Protein 6GN9 (pdb70)

Foldseek 3Di:
DAAEDEPVCPQVQQADQKEKEWEAAPVDPLSVVCVVLQVVCCVVCPVRYHHYYYDCVRHVPVCVVVVVPAPGWMWIGDNNHTDDIRHTHDHNVVVVVVSVVD

CATH classification: 3.40.30.10

Structure (mmCIF, N/CA/C/O backbone):
data_6GN9
#
_entry.id   6GN9
#
_cell.length_a   30.031
_cell.length_b   42.388
_cell.length_c   84.522
_cell.angle_alpha   90.00
_cell.angle_beta   90.00
_cell.angle_gam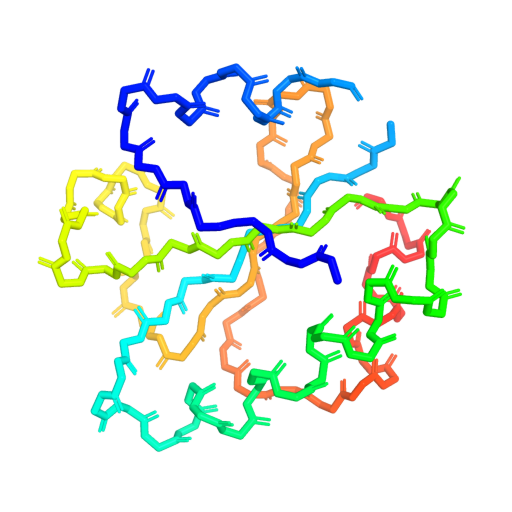ma   90.00
#
_symmetry.space_group_name_H-M   'P 2 21 21'
#
loop_
_entity.id
_entity.type
_entity.pdbx_description
1 polymer Thioredoxin
2 non-polymer 'ACETATE ION'
3 water water
#
loop_
_atom_site.group_PDB
_atom_site.id
_atom_site.type_symbol
_atom_site.label_atom_id
_atom_site.label_alt_id
_atom_site.label_comp_id
_atom_site.label_asym_id
_atom_site.label_entity_id
_atom_site.label_seq_id
_atom_site.pdbx_PDB_ins_code
_atom_site.Cartn_x
_atom_site.Cartn_y
_atom_site.Cartn_z
_atom_site.occupancy
_atom_site.B_iso_or_equiv
_atom_site.auth_seq_id
_atom_site.auth_comp_id
_atom_site.auth_asym_id
_atom_site.auth_atom_id
_atom_site.pdbx_PDB_model_num
ATOM 1 N N . MET A 1 4 ? -13.114 43.052 2.754 1.00 96.33 1 MET A N 1
ATOM 2 C CA . MET A 1 4 ? -13.829 44.136 2.094 1.00 97.53 1 MET A CA 1
ATOM 3 C C . MET A 1 4 ? -14.448 45.088 3.110 1.00 80.86 1 MET A C 1
ATOM 4 O O . MET A 1 4 ? -15.663 45.134 3.272 1.00 77.40 1 MET A O 1
ATOM 18 N N . VAL A 1 5 ? -13.601 45.828 3.812 1.00 67.89 2 VAL A N 1
ATOM 19 C CA . VAL A 1 5 ? -14.079 46.803 4.771 1.00 54.66 2 VAL A CA 1
ATOM 20 C C . VAL A 1 5 ? -13.670 48.154 4.196 1.00 50.80 2 VAL A C 1
ATOM 21 O O . VAL A 1 5 ? -12.484 48.417 4.030 1.00 52.72 2 VAL A O 1
ATOM 34 N N . LYS A 1 6 ? -14.629 49.029 3.926 1.00 46.23 3 LYS A N 1
ATOM 35 C CA . LYS A 1 6 ? -14.314 50.302 3.316 1.00 46.86 3 LYS A CA 1
ATOM 36 C C . LYS A 1 6 ? -14.147 51.439 4.305 1.00 46.20 3 LYS A C 1
ATOM 37 O O . LYS A 1 6 ? -15.000 51.655 5.156 1.00 43.15 3 LYS A O 1
ATOM 44 N N . GLU A 1 7 ? -13.026 52.147 4.201 1.00 48.31 4 GLU A N 1
ATOM 45 C CA . GLU A 1 7 ? -12.805 53.321 5.032 1.00 47.90 4 GLU A CA 1
ATOM 46 C C . GLU A 1 7 ? -13.651 54.473 4.502 1.00 47.37 4 GLU A C 1
ATOM 47 O O . GLU A 1 7 ? -13.581 54.806 3.313 1.00 49.62 4 GLU A O 1
ATOM 54 N N . ILE A 1 8 ? -14.446 55.078 5.377 1.00 45.26 5 ILE A N 1
ATOM 55 C CA . ILE A 1 8 ? -15.377 56.120 4.967 1.00 46.97 5 ILE A CA 1
ATOM 56 C C . ILE A 1 8 ? -15.179 57.356 5.827 1.00 46.69 5 ILE A C 1
ATOM 57 O O . ILE A 1 8 ? -14.695 57.279 6.965 1.00 46.61 5 ILE A O 1
ATOM 73 N N . ASN A 1 9 ? -15.603 58.484 5.280 1.00 46.78 6 ASN A N 1
ATOM 74 C CA . ASN A 1 9 ? -15.494 59.780 5.927 1.00 47.51 6 ASN A CA 1
ATOM 75 C C . ASN A 1 9 ? -16.834 60.495 5.809 1.00 46.75 6 ASN A C 1
ATOM 76 O O . ASN A 1 9 ? -17.748 60.010 5.152 1.00 44.22 6 ASN A O 1
ATOM 87 N N . GLU A 1 10 ? -16.954 61.653 6.441 1.00 48.95 7 GLU A N 1
ATOM 88 C CA . GLU A 1 10 ? -18.214 62.385 6.429 1.00 51.56 7 GLU A CA 1
ATOM 89 C C . GLU A 1 10 ? -18.740 62.722 5.026 1.00 54.97 7 GLU A C 1
ATOM 90 O O . GLU A 1 10 ? -19.946 62.671 4.814 1.00 53.93 7 GLU A O 1
ATOM 94 N N . SER A 1 11 ? -17.876 63.063 4.073 1.00 60.48 8 SER A N 1
ATOM 95 C CA . SER A 1 11 ? -18.330 63.396 2.725 1.00 66.22 8 SER A CA 1
ATOM 96 C C . SER A 1 11 ? -19.057 62.248 2.007 1.00 59.07 8 SER A C 1
ATOM 97 O O . SER A 1 11 ? -20.011 62.489 1.277 1.00 59.56 8 SER A O 1
ATOM 105 N N . ILE A 1 12 ? -18.604 61.014 2.198 1.00 51.00 9 ILE A N 1
ATOM 106 C CA . ILE A 1 12 ? -19.217 59.863 1.548 1.00 46.08 9 ILE A CA 1
ATOM 107 C C . ILE A 1 12 ? -20.037 59.022 2.509 1.00 45.23 9 ILE A C 1
ATOM 108 O O . ILE A 1 12 ? -20.594 57.993 2.095 1.00 44.41 9 ILE A O 1
ATOM 124 N N . PHE A 1 13 ? -20.128 59.417 3.780 1.00 45.82 10 PHE A N 1
ATOM 125 C CA . PHE A 1 13 ? -20.839 58.603 4.759 1.00 44.82 10 PHE A CA 1
ATOM 126 C C . PHE A 1 13 ? -22.282 58.369 4.331 1.00 46.35 10 PHE A C 1
ATOM 127 O O . PHE A 1 13 ? -22.778 57.237 4.370 1.00 44.88 10 PHE A O 1
ATOM 144 N N . ASP A 1 14 ? -22.973 59.433 3.916 1.00 51.22 11 ASP A N 1
ATOM 145 C CA . ASP A 1 14 ? -24.372 59.298 3.526 1.00 56.12 11 ASP A CA 1
ATOM 146 C C . ASP A 1 14 ? -24.534 58.297 2.388 1.00 59.42 11 ASP A C 1
ATOM 147 O O . ASP A 1 14 ? -25.465 57.483 2.397 1.00 62.62 11 ASP A O 1
ATOM 151 N N . GLU A 1 15 ? -23.653 58.362 1.400 1.00 57.81 12 GLU A N 1
ATOM 152 C CA . GLU A 1 15 ? -23.734 57.465 0.253 1.00 55.97 12 GLU A CA 1
ATOM 153 C C . GLU A 1 15 ? -23.577 55.996 0.636 1.00 52.73 12 GLU A C 1
ATOM 154 O O . GLU A 1 15 ? -24.405 55.166 0.277 1.00 53.85 12 GLU A O 1
ATOM 158 N N . GLU A 1 16 ? -22.495 55.683 1.333 1.00 49.03 13 GLU A N 1
ATOM 159 C CA . GLU A 1 16 ? -22.223 54.316 1.763 1.00 49.87 13 GLU A CA 1
ATOM 160 C C . GLU A 1 16 ? -23.271 53.731 2.724 1.00 51.67 13 GLU A C 1
ATOM 161 O O . GLU A 1 16 ? -23.601 52.557 2.619 1.00 54.07 13 GLU A O 1
ATOM 173 N N . ILE A 1 17 ? -23.762 54.522 3.675 1.00 49.38 14 ILE A N 1
ATOM 174 C CA . ILE A 1 17 ? -24.775 54.061 4.619 1.00 53.92 14 ILE A CA 1
ATOM 175 C C . ILE A 1 17 ? -26.119 53.675 3.996 1.00 63.91 14 ILE A C 1
ATOM 176 O O . ILE A 1 17 ? -26.737 52.715 4.438 1.00 61.94 14 ILE A O 1
ATOM 192 N N . LYS A 1 18 ? -26.597 54.417 3.001 1.00 78.00 15 LYS A N 1
ATOM 193 C CA . LYS A 1 18 ? -27.854 54.055 2.365 1.00 91.30 15 LYS A CA 1
ATOM 194 C C . LYS A 1 18 ? -27.541 53.162 1.157 1.00 94.54 15 LYS A C 1
ATOM 195 O O . LYS A 1 18 ? -27.023 53.647 0.154 1.00 101.00 15 LYS A O 1
ATOM 199 N N . THR A 1 19 ? -27.875 51.873 1.237 1.00 87.34 16 THR A N 1
ATOM 200 C CA . THR A 1 19 ? -27.602 50.942 0.152 1.00 79.88 16 THR A CA 1
ATOM 201 C C . THR A 1 19 ? -28.412 49.666 0.329 1.00 76.50 16 THR A C 1
ATOM 202 O O . THR A 1 19 ? -27.853 48.588 0.511 1.00 75.54 16 THR A O 1
ATOM 206 N N . GLU A 1 22 ? -29.483 45.722 2.647 1.00 49.55 19 GLU A N 1
ATOM 207 C CA . GLU A 1 22 ? -28.913 44.918 3.720 1.00 50.98 19 GLU A CA 1
ATOM 208 C C . GLU A 1 22 ? -28.277 45.806 4.776 1.00 50.03 19 GLU A C 1
ATOM 209 O O . GLU A 1 22 ? -27.903 46.938 4.497 1.00 47.85 19 GLU A O 1
ATOM 221 N N . PRO A 1 23 ? -28.137 45.281 5.995 1.00 37.63 20 PRO A N 1
ATOM 222 C CA . PRO A 1 23 ? -27.564 46.087 7.080 1.00 35.05 20 PRO A CA 1
ATOM 223 C C . PRO A 1 23 ? -26.145 46.524 6.755 1.00 31.51 20 PRO A C 1
ATOM 224 O O . PRO A 1 23 ? -25.371 45.790 6.138 1.00 31.30 20 PRO A O 1
ATOM 235 N N . VAL A 1 24 ? -25.818 47.741 7.172 1.00 29.21 21 VAL A N 1
ATOM 236 C CA . VAL A 1 24 ? -24.492 48.314 6.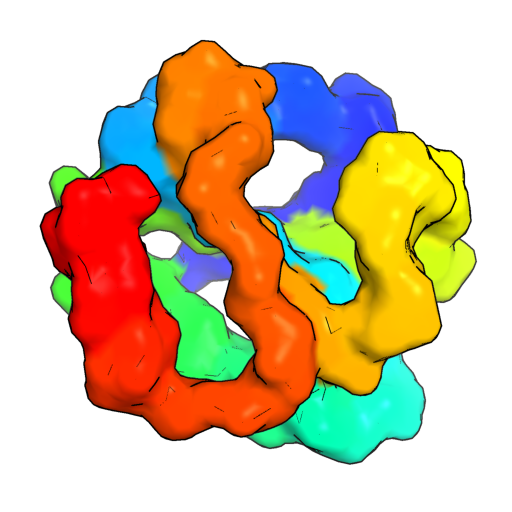981 1.00 29.31 21 VAL A CA 1
ATOM 237 C C . VAL A 1 24 ? -23.851 48.438 8.356 1.00 27.35 21 VAL A C 1
ATOM 238 O O . VAL A 1 24 ? -24.421 49.057 9.262 1.00 28.49 21 VAL A O 1
ATOM 251 N N . ILE A 1 25 ? -22.678 47.838 8.510 1.00 26.90 22 ILE A N 1
ATOM 252 C CA . ILE A 1 25 ? -21.957 47.827 9.777 1.00 28.85 22 ILE A CA 1
ATOM 253 C C . ILE A 1 25 ? -20.852 48.869 9.702 1.00 27.32 22 ILE A C 1
ATOM 254 O O . ILE A 1 25 ? -20.087 48.906 8.732 1.00 29.39 22 ILE A O 1
ATOM 270 N N . VAL A 1 26 ? -20.775 49.724 10.718 1.00 26.56 23 VAL A N 1
ATOM 271 C CA . VAL A 1 26 ? -19.756 50.766 10.785 1.00 27.00 23 VAL A CA 1
ATOM 272 C C . VAL A 1 26 ? -18.906 50.513 12.020 1.00 25.15 23 VAL A C 1
ATOM 273 O O . VAL A 1 26 ? -19.416 50.529 13.147 1.00 26.62 23 VAL A O 1
ATOM 286 N N . ASP A 1 27 ? -17.616 50.281 11.808 1.00 25.81 24 ASP A N 1
ATOM 287 C CA . ASP A 1 27 ? -16.659 50.076 12.888 1.00 28.07 24 ASP A CA 1
ATOM 288 C C . ASP A 1 27 ? -15.968 51.405 13.185 1.00 27.08 24 ASP A C 1
ATOM 289 O O . ASP A 1 27 ? -15.176 51.894 12.374 1.00 27.96 24 ASP A O 1
ATOM 298 N N . PHE A 1 28 ? -16.276 51.985 14.344 1.00 24.91 25 PHE A N 1
ATOM 299 C CA . PHE A 1 28 ? -15.607 53.193 14.813 1.00 26.45 25 PHE A CA 1
ATOM 300 C C . PHE A 1 28 ? -14.351 52.787 15.574 1.00 25.65 25 PHE A C 1
ATOM 301 O O . PHE A 1 28 ? -14.427 52.042 16.558 1.00 28.78 25 PHE A O 1
ATOM 318 N N . TRP A 1 29 ? -13.201 53.278 15.121 1.00 28.50 26 TRP A N 1
ATOM 319 C CA . TRP A 1 29 ? -11.925 52.769 15.594 1.00 27.36 26 TRP A CA 1
ATOM 320 C C . TRP A 1 29 ? -10.885 53.880 15.560 1.00 27.36 26 TRP A C 1
ATOM 321 O O . TRP A 1 29 ? -11.121 54.971 15.034 1.00 26.92 26 TRP A O 1
ATOM 342 N N . ALA A 1 30 ? -9.715 53.576 16.127 1.00 26.92 27 ALA A N 1
ATOM 343 C CA . ALA A 1 30 ? -8.545 54.439 16.079 1.00 29.21 27 ALA A CA 1
ATOM 344 C C . ALA A 1 30 ? -7.324 53.530 16.053 1.00 31.34 27 ALA A C 1
ATOM 345 O O . ALA A 1 30 ? -7.300 52.522 16.775 1.00 30.16 27 ALA A O 1
ATOM 352 N N . PRO A 1 31 ? -6.302 53.851 15.251 1.00 34.25 28 PRO A N 1
ATOM 353 C CA . PRO A 1 31 ? -5.162 52.924 15.115 1.00 37.43 28 PRO A CA 1
ATOM 354 C C . PRO A 1 31 ? -4.352 52.742 16.388 1.00 37.32 28 PRO A C 1
ATOM 355 O O . PRO A 1 31 ? -3.599 51.765 16.486 1.00 39.92 28 PRO A O 1
ATOM 366 N N . TRP A 1 32 ? -4.474 53.646 17.358 1.00 34.44 29 TRP A N 1
ATOM 367 C CA . TRP A 1 32 ? -3.735 53.546 18.608 1.00 35.67 29 TRP A CA 1
ATOM 368 C C . TRP A 1 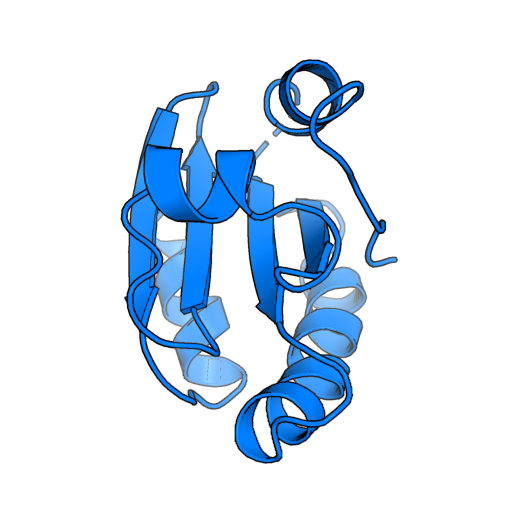32 ? -4.494 52.792 19.692 1.00 35.14 29 TRP A C 1
ATOM 369 O O . TRP A 1 32 ? -3.926 52.537 20.758 1.00 37.97 29 TRP A O 1
ATOM 390 N N . CYS A 1 33 ? -5.750 52.425 19.450 1.00 33.81 30 CYS A N 1
ATOM 391 C CA . CYS A 1 33 ? -6.585 51.798 20.467 1.00 33.21 30 CYS A CA 1
ATOM 392 C C . CYS A 1 33 ? -6.453 50.282 20.383 1.00 32.25 30 CYS A C 1
ATOM 393 O O . CYS A 1 33 ? -6.808 49.676 19.364 1.00 33.76 30 CYS A O 1
ATOM 401 N N . GLY A 1 34 ? -5.957 49.672 21.457 1.00 32.91 31 GLY A N 1
ATOM 402 C CA . GLY A 1 34 ? -5.707 48.252 21.492 1.00 32.97 31 GLY A CA 1
ATOM 403 C C . GLY A 1 34 ? -6.928 47.420 21.162 1.00 32.66 31 GLY A C 1
ATOM 404 O O . GLY A 1 34 ? -6.920 46.609 20.230 1.00 34.17 31 GLY A O 1
ATOM 408 N N . PRO A 1 35 ? -8.000 47.588 21.937 1.00 32.34 32 PRO A N 1
ATOM 409 C CA . PRO A 1 35 ? -9.228 46.829 21.644 1.00 30.97 32 PRO A CA 1
ATOM 410 C C . PRO A 1 35 ? -9.743 47.038 20.232 1.00 30.38 32 PRO A C 1
ATOM 411 O O . PRO A 1 35 ? -10.299 46.102 19.643 1.00 30.39 32 PRO A O 1
ATOM 422 N N . CYS A 1 36 ? -9.578 48.238 19.667 1.00 30.49 33 CYS A N 1
ATOM 423 C CA . CYS A 1 36 ? -9.959 48.454 18.276 1.00 32.01 33 CYS A CA 1
ATOM 424 C C . CYS A 1 36 ? -9.141 47.576 17.343 1.00 31.99 33 CYS A C 1
ATOM 425 O O . CYS A 1 36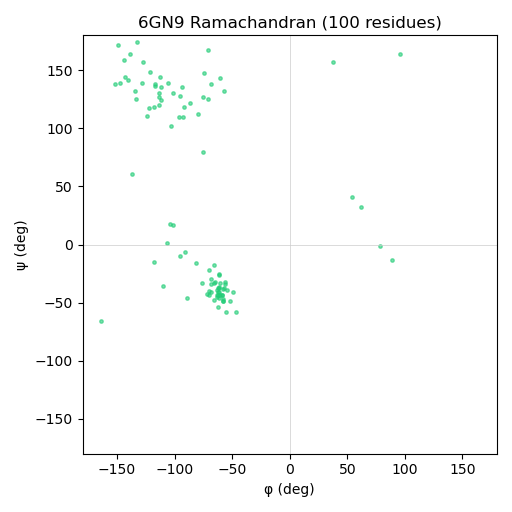 ? -9.682 46.983 16.400 1.00 32.76 33 CYS A O 1
ATOM 433 N N . LYS A 1 37 ? -7.833 47.491 17.581 1.00 33.87 34 LYS A N 1
ATOM 434 C CA . LYS A 1 37 ? -6.978 46.662 16.742 1.00 37.79 34 LYS A CA 1
ATOM 435 C C . LYS A 1 37 ? -7.328 45.186 16.872 1.00 38.79 34 LYS A C 1
ATOM 436 O O . LYS A 1 37 ? -7.182 44.432 15.903 1.00 40.72 34 LYS A O 1
ATOM 455 N N . MET A 1 38 ? -7.789 44.755 18.048 1.00 38.57 35 MET A N 1
ATOM 456 C CA . MET A 1 38 ? -8.279 43.389 18.187 1.00 40.96 35 MET A CA 1
ATOM 457 C C . MET A 1 38 ? -9.540 43.167 17.360 1.00 36.31 35 MET A C 1
ATOM 458 O O . MET A 1 38 ? -9.758 42.062 16.847 1.00 34.99 35 MET A O 1
ATOM 472 N N . LEU A 1 39 ? -10.377 44.201 17.219 1.00 36.92 36 LEU A N 1
ATOM 473 C CA . LEU A 1 39 ? -11.633 44.075 16.491 1.00 39.75 36 LEU A CA 1
ATOM 474 C C . LEU A 1 39 ? -11.432 44.054 14.981 1.00 38.44 36 LEU A C 1
ATOM 475 O O . LEU A 1 39 ? -12.207 43.405 14.270 1.00 38.06 36 LEU A O 1
ATOM 491 N N . GLY A 1 40 ? -10.426 44.766 14.475 1.00 38.12 37 GLY A N 1
ATOM 492 C CA . GLY A 1 40 ? -10.198 44.886 13.054 1.00 38.66 37 GLY A CA 1
ATOM 493 C C . GLY A 1 40 ? -10.276 43.569 12.309 1.00 39.35 37 GLY A C 1
ATOM 494 O O . GLY A 1 40 ? -11.068 43.404 11.376 1.00 40.48 37 GLY A O 1
ATOM 498 N N . PRO A 1 41 ? -9.438 42.606 12.696 1.00 39.11 38 PRO A N 1
ATOM 499 C CA . PRO A 1 41 ? -9.476 41.299 12.018 1.00 38.90 38 PRO A CA 1
ATOM 500 C C . PRO A 1 41 ? -10.844 40.643 12.051 1.00 35.43 38 PRO A C 1
ATOM 501 O O . PRO A 1 41 ? -11.202 39.925 11.107 1.00 37.41 38 PRO A O 1
ATOM 512 N N . ILE A 1 42 ? -11.623 40.868 13.110 1.00 32.65 39 ILE A N 1
ATOM 513 C CA . ILE A 1 42 ? -12.957 40.284 13.192 1.00 32.54 39 ILE A CA 1
ATOM 514 C C . ILE A 1 42 ? -13.856 40.873 12.114 1.00 32.35 39 ILE A C 1
ATOM 515 O O . ILE A 1 42 ? -14.551 40.146 11.394 1.00 31.24 39 ILE A O 1
ATOM 531 N N . ILE A 1 43 ? -13.855 42.202 11.990 1.00 32.53 40 ILE A N 1
ATOM 532 C CA . ILE A 1 43 ? -14.670 42.861 10.976 1.00 33.32 40 ILE A CA 1
ATOM 533 C C . ILE A 1 43 ? -14.254 42.407 9.583 1.00 33.90 40 ILE A C 1
ATOM 534 O O . ILE A 1 43 ? -15.099 42.125 8.726 1.00 35.25 40 ILE A O 1
ATOM 550 N N . ASP A 1 44 ? -12.943 42.327 9.336 1.00 35.56 41 ASP A N 1
ATOM 551 C CA . ASP A 1 44 ? -12.457 41.851 8.045 1.00 40.32 41 ASP A CA 1
ATOM 552 C C . ASP A 1 44 ? -12.979 40.451 7.747 1.00 35.64 41 ASP A C 1
ATOM 553 O O . ASP A 1 44 ? -13.486 40.184 6.651 1.00 37.19 41 ASP A O 1
ATOM 562 N N . GLU A 1 45 ? -12.853 39.536 8.712 1.00 36.36 42 GLU A N 1
ATOM 563 C CA . GLU A 1 45 ? -13.326 38.174 8.497 1.00 40.75 42 GLU A CA 1
ATOM 564 C C . GLU A 1 45 ? -14.825 38.152 8.231 1.00 37.42 42 GLU A C 1
ATOM 565 O O . GLU A 1 45 ? -15.296 37.416 7.356 1.00 38.07 42 GLU A O 1
ATOM 577 N N . LEU A 1 46 ? -15.593 38.958 8.968 1.00 33.84 43 LEU A N 1
ATOM 578 C CA . LEU A 1 46 ? -17.039 38.950 8.784 1.00 33.61 43 LEU A CA 1
ATOM 579 C C . LEU A 1 46 ? -17.441 39.529 7.433 1.00 33.30 43 LEU A C 1
ATOM 580 O O . LEU A 1 46 ? -18.467 39.126 6.873 1.00 35.07 43 LEU A O 1
ATOM 596 N N . SER A 1 47 ? -16.659 40.468 6.892 1.00 32.22 44 SER A N 1
ATOM 597 C CA . SER A 1 47 ? -16.974 41.000 5.571 1.00 33.67 44 SER A CA 1
ATOM 598 C C . SER A 1 47 ? -16.930 39.907 4.511 1.00 34.29 44 SER A C 1
ATOM 599 O O . SER A 1 47 ? -17.587 40.022 3.470 1.00 37.70 44 SER A O 1
ATOM 607 N N . GLU A 1 48 ? -16.164 38.845 4.758 1.00 34.56 45 GLU A N 1
ATOM 608 C CA . GLU A 1 48 ? -16.112 37.705 3.854 1.00 37.50 45 GLU A CA 1
ATOM 609 C C . GLU A 1 48 ? -17.170 36.664 4.205 1.00 37.61 45 GLU A C 1
ATOM 610 O O . GLU A 1 48 ? -17.874 36.166 3.320 1.00 39.34 45 GLU A O 1
ATOM 614 N N . ASP A 1 49 ? -17.300 36.335 5.493 1.00 37.40 46 ASP A N 1
ATOM 615 C CA . ASP A 1 49 ? -18.242 35.300 5.904 1.00 42.16 46 ASP A CA 1
ATOM 616 C C . ASP A 1 49 ? -19.690 35.740 5.715 1.00 38.30 46 ASP A C 1
ATOM 617 O O . ASP A 1 49 ? -20.548 34.910 5.395 1.00 39.97 46 ASP A O 1
ATOM 626 N N . LEU A 1 50 ? -19.983 37.026 5.905 1.00 34.17 47 LEU A N 1
ATOM 627 C CA . LEU A 1 50 ? -21.330 37.549 5.716 1.00 34.87 47 LEU A CA 1
ATOM 628 C C . LEU A 1 50 ? -21.485 38.274 4.382 1.00 32.77 47 LEU A C 1
ATOM 629 O O . LEU A 1 50 ? -22.447 39.027 4.197 1.00 34.64 47 LEU A O 1
ATOM 645 N N . ASP A 1 51 ? -20.558 38.059 3.450 1.00 32.16 48 ASP A N 1
ATOM 646 C CA . ASP A 1 51 ? -20.661 38.668 2.132 1.00 32.79 48 ASP A CA 1
ATOM 647 C C . ASP A 1 51 ? -21.980 38.276 1.483 1.00 33.99 48 ASP A C 1
ATOM 648 O O . ASP A 1 51 ? -22.357 37.100 1.472 1.00 34.10 48 ASP A O 1
ATOM 657 N N . GLY A 1 52 ? -22.684 39.267 0.942 1.00 34.97 49 GLY A N 1
ATOM 658 C CA . GLY A 1 52 ? -24.004 39.059 0.397 1.00 37.12 49 GLY A CA 1
ATOM 659 C C . GLY A 1 52 ? -25.127 39.219 1.395 1.00 37.68 49 GLY A C 1
ATOM 660 O O . GLY A 1 52 ? -26.297 39.229 0.992 1.00 42.20 49 GLY A O 1
ATOM 664 N N . LYS A 1 53 ? -24.772 39.259 2.674 1.00 37.67 50 LYS A N 1
ATOM 665 C CA . LYS A 1 53 ? -25.725 39.465 3.762 1.00 41.57 50 LYS A CA 1
ATOM 666 C C . LYS A 1 53 ? -25.606 40.828 4.484 1.00 37.30 50 LYS A C 1
ATOM 667 O O . LYS A 1 53 ? -26.614 41.374 4.917 1.00 36.88 50 LYS A O 1
ATOM 686 N N . ALA A 1 54 ? -24.392 41.359 4.646 1.00 33.68 51 ALA A N 1
ATOM 687 C CA . ALA A 1 54 ? -24.194 42.646 5.295 1.00 33.03 51 ALA A CA 1
ATOM 688 C C . ALA A 1 54 ? -23.043 43.394 4.632 1.00 33.45 51 ALA A C 1
ATOM 689 O O . ALA A 1 54 ? -22.197 42.789 3.987 1.00 36.20 51 ALA A O 1
ATOM 696 N N . LYS A 1 55 ? -23.021 44.711 4.793 1.00 31.78 52 LYS A N 1
ATOM 697 C CA . LYS A 1 55 ? -21.971 45.545 4.227 1.00 31.59 52 LYS A CA 1
ATOM 698 C C . LYS A 1 55 ? -21.140 46.116 5.381 1.00 29.35 52 LYS A C 1
ATOM 699 O O . LYS A 1 55 ? -21.701 46.553 6.375 1.00 30.40 52 LYS A O 1
ATOM 718 N N . PHE A 1 56 ? -19.815 46.107 5.262 1.00 28.71 53 PHE A N 1
ATOM 719 C CA . PHE A 1 56 ? -18.958 46.586 6.340 1.00 27.41 53 PHE A CA 1
ATOM 720 C C . PHE A 1 56 ? -18.112 47.807 5.982 1.00 29.54 53 PHE A C 1
ATOM 721 O O . PHE A 1 56 ? -17.542 47.880 4.900 1.00 30.08 53 PHE A O 1
ATOM 738 N N . THR A 1 57 ? -18.046 48.765 6.903 1.00 27.81 54 THR A N 1
ATOM 739 C CA . THR A 1 57 ? -17.252 49.970 6.710 1.00 30.11 54 THR A CA 1
ATOM 740 C C . THR A 1 57 ? -16.539 50.310 8.014 1.00 27.17 54 THR A C 1
ATOM 741 O O . THR A 1 57 ? -16.890 49.808 9.084 1.00 27.04 54 THR A O 1
ATOM 752 N N . LYS A 1 58 ? -15.530 51.177 7.911 1.00 29.93 55 LYS A N 1
ATOM 753 C CA . LYS A 1 58 ? -14.748 51.623 9.057 1.00 30.48 55 LYS A CA 1
ATOM 754 C C . LYS A 1 58 ? -14.687 53.143 9.084 1.00 28.58 55 LYS A C 1
ATOM 755 O O . LYS A 1 58 ? -14.520 53.780 8.040 1.00 28.83 55 LYS A O 1
ATOM 765 N N . VAL A 1 59 ? -14.808 53.718 10.280 1.00 26.90 56 VAL A N 1
ATOM 766 C CA . VAL A 1 59 ? -14.657 55.155 10.486 1.00 27.19 56 VAL A CA 1
ATOM 767 C C . VAL A 1 59 ? -13.548 55.375 11.506 1.00 27.10 56 VAL A C 1
ATOM 768 O O . VAL A 1 59 ? -13.664 54.948 12.662 1.00 26.49 56 VAL A O 1
ATOM 781 N N . ASN A 1 60 ? -12.478 56.039 11.079 1.00 28.17 57 ASN A N 1
ATOM 782 C CA . ASN A 1 60 ? -11.401 56.442 11.978 1.00 30.03 57 ASN A CA 1
ATOM 783 C C . ASN A 1 60 ? -11.843 57.703 12.713 1.00 30.29 57 ASN A C 1
ATOM 784 O O . ASN A 1 60 ? -11.980 58.768 12.102 1.00 29.97 57 ASN A O 1
ATOM 795 N N . VAL A 1 61 ? -12.061 57.589 14.026 1.00 29.01 58 VAL A N 1
ATOM 796 C CA . VAL A 1 61 ? -12.625 58.701 14.780 1.00 30.35 58 VAL A CA 1
ATOM 797 C C . VAL A 1 61 ? -11.642 59.855 14.929 1.00 30.32 58 VAL A C 1
ATOM 798 O O . VAL A 1 61 ? -12.063 60.993 15.169 1.00 31.80 58 VAL A O 1
ATOM 811 N N . ASP A 1 62 ? -10.337 59.596 14.803 1.00 31.42 59 ASP A N 1
ATOM 812 C CA . ASP A 1 62 ? -9.369 60.685 14.830 1.00 35.05 59 ASP A CA 1
ATOM 813 C C . ASP A 1 62 ? -9.601 61.644 13.671 1.00 35.95 59 ASP A C 1
ATOM 814 O O . ASP A 1 62 ? -9.447 62.862 13.816 1.00 35.24 59 ASP A O 1
ATOM 823 N N . GLU A 1 63 ? -9.965 61.105 12.508 1.00 37.20 60 GLU A N 1
ATOM 824 C CA . GLU A 1 63 ? -10.131 61.888 11.296 1.00 41.03 60 GLU A CA 1
ATOM 825 C C . GLU A 1 63 ? -11.568 62.319 11.049 1.00 38.75 60 GLU A C 1
ATOM 826 O O . GLU A 1 63 ? -11.805 63.142 10.158 1.00 41.04 60 GLU A O 1
ATOM 838 N N . ASN A 1 64 ? -12.526 61.796 11.813 1.00 36.44 61 ASN A N 1
ATOM 839 C CA . ASN A 1 64 ? -13.944 62.092 11.602 1.00 37.28 61 ASN A CA 1
ATOM 840 C C . ASN A 1 64 ? -14.620 62.346 12.941 1.00 36.14 61 ASN A C 1
ATOM 841 O O . ASN A 1 64 ? -15.558 61.645 13.330 1.00 34.71 61 ASN A O 1
ATOM 852 N N . PRO A 1 65 ? -14.167 63.364 13.675 1.00 38.29 62 PRO A N 1
ATOM 853 C CA . PRO A 1 65 ? -14.821 63.679 14.956 1.00 40.61 62 PRO A CA 1
ATOM 854 C C . PRO A 1 65 ? -16.282 64.065 14.805 1.00 41.78 62 PRO A C 1
ATOM 855 O O . PRO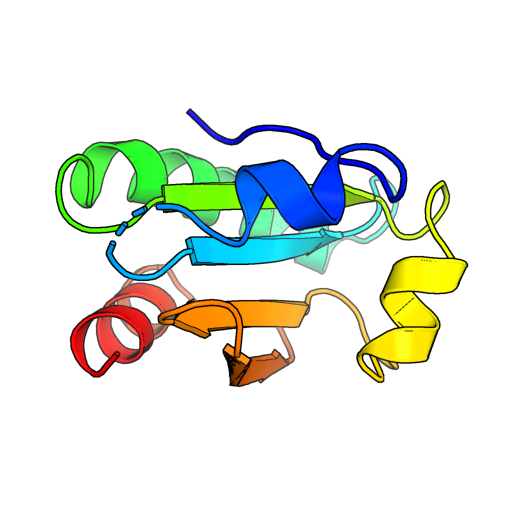 A 1 65 ? -17.063 63.879 15.747 1.00 42.36 62 PRO A O 1
ATOM 866 N N . GLY A 1 66 ? -16.680 64.594 13.646 1.00 42.45 63 GLY A N 1
ATOM 867 C CA . GLY A 1 66 ? -18.063 65.002 13.466 1.00 43.17 63 GLY A CA 1
ATOM 868 C C . GLY A 1 66 ? -19.013 63.824 13.386 1.00 40.51 63 GLY A C 1
ATOM 869 O O . GLY A 1 66 ? -20.118 63.867 13.937 1.00 40.39 63 GLY A O 1
ATOM 873 N N . ILE A 1 67 ? -18.605 62.759 12.695 1.00 38.56 64 ILE A N 1
ATOM 874 C CA . ILE A 1 67 ? -19.418 61.549 12.651 1.00 36.70 64 ILE A CA 1
ATOM 875 C C . ILE A 1 67 ? -19.543 60.956 14.048 1.00 34.68 64 ILE A C 1
ATOM 876 O O . ILE A 1 67 ? -20.632 60.566 14.485 1.00 34.74 64 ILE A O 1
ATOM 892 N N . ALA A 1 68 ? -18.422 60.878 14.768 1.00 32.35 65 ALA A N 1
ATOM 893 C CA . ALA A 1 68 ? -18.437 60.282 16.098 1.00 31.11 65 ALA A CA 1
ATOM 894 C C . ALA A 1 68 ? -19.395 61.022 17.023 1.00 32.65 65 ALA A C 1
ATOM 895 O O . ALA A 1 68 ? -20.164 60.394 17.760 1.00 34.49 65 ALA A O 1
ATOM 902 N N . SER A 1 69 ? -19.376 62.358 16.991 1.00 35.12 66 SER A N 1
ATOM 903 C CA . SER A 1 69 ? -20.258 63.127 17.863 1.00 37.53 66 SER A CA 1
ATOM 904 C C . SER A 1 69 ? -21.718 62.961 17.460 1.00 38.26 66 SER A C 1
ATOM 905 O O . SER A 1 69 ? -22.596 62.838 18.321 1.00 39.63 66 SER A O 1
ATOM 913 N N . LYS A 1 70 ? -21.996 62.952 16.154 1.00 38.70 67 LYS A N 1
ATOM 914 C CA . LYS A 1 70 ? -23.373 62.846 15.686 1.00 41.64 67 LYS A CA 1
ATOM 915 C C . LYS A 1 70 ? -24.044 61.582 16.206 1.00 39.77 67 LYS A C 1
ATOM 916 O O . LYS A 1 70 ? -25.230 61.598 16.555 1.00 41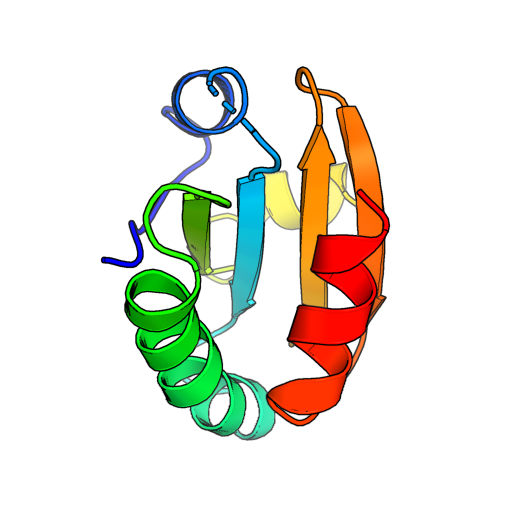.39 67 LYS A O 1
ATOM 929 N N . PHE A 1 71 ? -23.304 60.475 16.263 1.00 37.57 68 PHE A N 1
ATOM 930 C CA . PHE A 1 71 ? -23.858 59.186 16.653 1.00 37.34 68 PHE A CA 1
ATOM 931 C C . PHE A 1 71 ? -23.476 58.791 18.072 1.00 39.36 68 PHE A C 1
ATOM 932 O O . PHE A 1 71 ? -23.591 57.615 18.436 1.00 40.75 68 PHE A O 1
ATOM 949 N N . GLY A 1 72 ? -23.031 59.751 18.879 1.00 40.78 69 GLY A N 1
ATOM 950 C CA . GLY A 1 72 ? -22.772 59.496 20.285 1.00 41.48 69 GLY A CA 1
ATOM 951 C C . GLY A 1 72 ? -21.709 58.457 20.551 1.00 38.38 69 GLY A C 1
ATOM 952 O O . GLY A 1 72 ? -21.794 57.738 21.552 1.00 38.91 69 GLY A O 1
ATOM 956 N N . ILE A 1 73 ? -20.701 58.361 19.688 1.00 34.23 70 ILE A N 1
ATOM 957 C CA . ILE A 1 73 ? -19.630 57.388 19.873 1.00 30.25 70 ILE A CA 1
ATOM 958 C C . ILE A 1 73 ? -18.715 57.884 20.985 1.00 30.52 70 ILE A C 1
ATOM 959 O O . ILE A 1 73 ? -17.642 58.443 20.728 1.00 30.36 70 ILE A O 1
ATOM 975 N N . ALA A 1 74 ? -19.142 57.679 22.232 1.00 31.76 71 ALA A N 1
ATOM 976 C CA . ALA A 1 74 ? -18.387 58.124 23.393 1.00 33.41 71 ALA A CA 1
ATOM 977 C C . ALA A 1 74 ? -17.258 57.177 23.768 1.00 29.10 71 ALA A C 1
ATOM 978 O O . ALA A 1 74 ? -16.369 57.565 24.534 1.00 30.38 71 ALA A O 1
ATOM 985 N N . SER A 1 75 ? -17.274 55.950 23.260 1.00 28.02 72 SER A N 1
ATOM 986 C CA . SER A 1 75 ? -16.263 54.956 23.590 1.00 28.60 72 SER A CA 1
ATOM 987 C C . SER A 1 75 ? -15.935 54.175 22.328 1.00 28.19 72 SER A C 1
ATOM 988 O O . SER A 1 75 ? -16.820 53.900 21.516 1.00 30.64 72 SER A O 1
ATOM 996 N N . ILE A 1 76 ? -14.660 53.845 22.153 1.00 27.21 73 ILE A N 1
ATOM 997 C CA . ILE A 1 76 ? -14.257 52.977 21.048 1.00 27.60 73 ILE A CA 1
ATOM 998 C C . ILE A 1 76 ? -13.560 51.753 21.628 1.00 28.17 73 ILE A C 1
ATOM 999 O O . ILE A 1 76 ? -12.909 51.851 22.679 1.00 28.98 73 ILE A O 1
ATOM 1015 N N . PRO A 1 77 ? -13.661 50.581 20.984 1.00 31.86 74 PRO A N 1
ATOM 1016 C CA . PRO A 1 77 ? -14.405 50.392 19.734 1.00 31.58 74 PRO A CA 1
ATOM 1017 C C . PRO A 1 77 ? -15.915 50.392 19.925 1.00 29.51 74 PRO A C 1
ATOM 1018 O O . PRO A 1 77 ? -16.422 49.990 20.973 1.00 29.22 74 PRO A O 1
ATOM 1029 N N . THR A 1 78 ? -16.616 50.879 18.911 1.00 32.58 75 THR A N 1
ATOM 1030 C CA . THR A 1 78 ? -18.063 50.843 18.885 1.00 30.09 75 THR A CA 1
ATOM 1031 C C . THR A 1 78 ? -18.453 50.368 17.486 1.00 26.24 75 THR A C 1
ATOM 1032 O O . THR A 1 78 ? -17.926 50.875 16.504 1.00 27.25 75 THR A O 1
ATOM 1043 N N . VAL A 1 79 ? -19.355 49.401 17.379 1.00 24.28 76 VAL A N 1
ATOM 1044 C CA . VAL A 1 79 ? -19.788 48.944 16.076 1.00 24.27 76 VAL A CA 1
ATOM 1045 C C . VAL A 1 79 ? -21.258 49.336 15.958 1.00 24.46 76 VAL A C 1
ATOM 1046 O O . VAL A 1 79 ? -22.050 49.000 16.828 1.00 26.61 76 VAL A O 1
ATOM 1059 N N . MET A 1 80 ? -21.628 50.036 14.892 1.00 24.79 77 MET A N 1
ATOM 1060 C CA . MET A 1 80 ? -22.999 50.466 14.707 1.00 26.74 77 MET A CA 1
ATOM 1061 C C . MET A 1 80 ? -23.607 49.736 13.527 1.00 25.65 77 MET A C 1
ATOM 1062 O O . MET A 1 80 ? -22.920 49.457 12.557 1.00 26.89 77 MET A O 1
ATOM 1076 N N . ILE A 1 81 ? -24.888 49.405 13.614 1.00 26.24 78 ILE A N 1
ATOM 1077 C CA . ILE A 1 81 ? -25.553 48.734 12.519 1.00 26.44 78 ILE A CA 1
ATOM 1078 C C . ILE A 1 81 ? -26.609 49.691 11.965 1.00 26.52 78 ILE A C 1
ATOM 1079 O O . ILE A 1 81 ? -27.382 50.257 12.728 1.00 28.24 78 ILE A O 1
ATOM 1095 N N . PHE A 1 82 ? -26.632 49.884 10.651 1.00 28.06 79 PHE A N 1
ATOM 1096 C CA . PHE A 1 82 ? -27.588 50.769 10.018 1.00 29.28 79 PHE A CA 1
ATOM 1097 C C . PHE A 1 82 ? -28.464 49.959 9.087 1.00 29.69 79 PHE A C 1
ATOM 1098 O O . PHE A 1 82 ? -27.986 49.062 8.405 1.00 30.37 79 PHE A O 1
ATOM 1115 N N . LYS A 1 83 ? -29.757 50.246 9.094 1.00 31.58 80 LYS A N 1
ATOM 1116 C CA . LYS A 1 83 ? -30.683 49.588 8.176 1.00 35.85 80 LYS A CA 1
ATOM 1117 C C . LYS A 1 83 ? -31.571 50.656 7.560 1.00 37.23 80 LYS A C 1
ATOM 1118 O O . LYS A 1 83 ? -32.214 51.425 8.282 1.00 37.81 80 LYS A O 1
ATOM 1130 N N . ASP A 1 84 ? -31.599 50.707 6.230 1.00 42.43 81 ASP A N 1
ATOM 1131 C CA . ASP A 1 84 ? -32.364 51.717 5.506 1.00 51.37 81 ASP A CA 1
ATOM 1132 C C . ASP A 1 84 ? -31.995 53.121 5.975 1.00 43.79 81 ASP A C 1
ATOM 1133 O O . ASP A 1 84 ? -32.850 53.993 6.138 1.00 45.44 81 ASP A O 1
ATOM 1142 N N . GLY A 1 85 ? -30.701 53.337 6.202 1.00 38.18 82 GLY A N 1
ATOM 1143 C CA . GLY A 1 85 ? -30.192 54.644 6.554 1.00 37.68 82 GLY A CA 1
ATOM 1144 C C . GLY A 1 85 ? -30.390 55.058 7.994 1.00 39.06 82 GLY A C 1
ATOM 1145 O O . GLY A 1 85 ? -29.951 56.154 8.367 1.00 42.37 82 GLY A O 1
ATOM 1149 N N . ASN A 1 86 ? -31.036 54.226 8.816 1.00 39.64 83 ASN A N 1
ATOM 1150 C CA . ASN A 1 86 ? -31.248 54.544 10.220 1.00 39.11 83 ASN A CA 1
ATOM 1151 C C . ASN A 1 86 ? -30.326 53.714 11.103 1.00 35.51 83 ASN A C 1
ATOM 1152 O O . ASN A 1 86 ? -30.145 52.519 10.850 1.00 34.90 83 ASN A O 1
ATOM 1163 N N . PRO A 1 87 ? -29.738 54.302 12.145 1.00 34.96 84 PRO A N 1
ATOM 1164 C CA . PRO A 1 87 ? -28.999 53.484 13.117 1.00 32.42 84 PRO A CA 1
ATOM 1165 C C . PRO A 1 87 ? -29.966 52.659 13.950 1.00 31.57 84 PRO A C 1
ATOM 1166 O O . PRO A 1 87 ? -30.895 53.193 14.560 1.00 34.09 84 PRO A O 1
ATOM 1177 N N . VAL A 1 88 ? -29.751 51.348 13.965 1.00 30.38 85 VAL A N 1
ATOM 1178 C CA . VAL A 1 88 ? -30.631 50.427 14.678 1.00 32.42 85 VAL A CA 1
ATOM 1179 C C . VAL A 1 88 ? -29.932 49.674 15.799 1.00 33.09 85 VAL A C 1
ATOM 1180 O O . VAL A 1 88 ? -30.618 49.079 16.641 1.00 35.76 85 VAL A O 1
ATOM 1193 N N . GLU A 1 89 ? -28.603 49.672 15.846 1.00 32.20 86 GLU A N 1
ATOM 1194 C CA . GLU A 1 89 ? -27.890 48.994 16.919 1.00 34.69 86 GLU A CA 1
ATOM 1195 C C . GLU A 1 89 ? -26.562 49.698 17.142 1.00 30.62 86 GLU A C 1
ATOM 1196 O O . GLU A 1 89 ? -25.890 50.087 16.184 1.00 28.42 86 GLU A O 1
ATOM 1208 N N . THR A 1 90 ? -26.199 49.871 18.409 1.00 29.72 87 THR A N 1
ATOM 1209 C CA . THR A 1 90 ?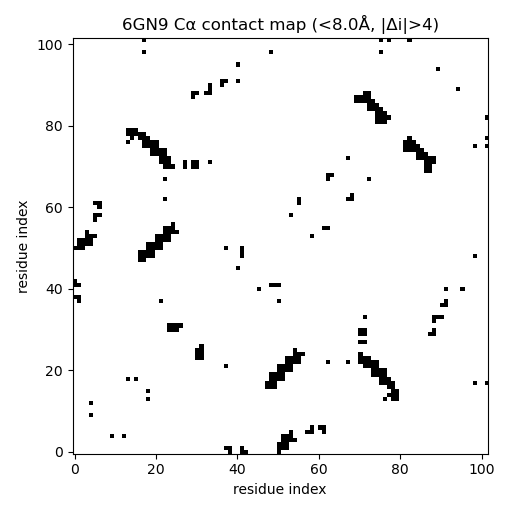 -24.896 50.405 18.793 1.00 31.68 87 THR A CA 1
ATOM 1210 C C . THR A 1 90 ? -24.242 49.386 19.719 1.00 30.04 87 THR A C 1
ATOM 1211 O O . THR A 1 90 ? -24.699 49.185 20.849 1.00 34.44 87 THR A O 1
ATOM 1222 N N . LEU A 1 91 ? -23.184 48.742 19.237 1.00 27.84 88 LEU A N 1
ATOM 1223 C CA . LEU A 1 91 ? -22.478 47.707 19.987 1.00 26.20 88 LEU A CA 1
ATOM 1224 C C . LEU A 1 91 ? -21.195 48.317 20.540 1.00 26.05 88 LEU A C 1
ATOM 1225 O O . LEU A 1 91 ? -20.212 48.478 19.814 1.00 26.82 88 LEU A O 1
ATOM 1241 N N . VAL A 1 92 ? -21.200 48.644 21.824 1.00 28.65 89 VAL A N 1
ATOM 1242 C CA . VAL A 1 92 ? -20.049 49.273 22.460 1.00 32.08 89 VAL A CA 1
ATOM 1243 C C . VAL A 1 92 ? -19.178 48.204 23.091 1.00 31.59 89 VAL A C 1
ATOM 1244 O O . VAL A 1 92 ? -19.675 47.281 23.749 1.00 35.41 89 VAL A O 1
ATOM 1257 N N . GLY A 1 93 ? -17.870 48.322 22.895 1.00 31.23 90 GLY A N 1
ATOM 1258 C CA . GLY A 1 93 ? -16.917 47.450 23.543 1.00 33.27 90 GLY A CA 1
ATOM 1259 C C . GLY A 1 93 ? -16.509 46.278 22.664 1.00 32.62 90 GLY A C 1
ATOM 1260 O O . GLY A 1 93 ? -17.155 45.949 21.667 1.00 31.85 90 GLY A O 1
ATOM 1264 N N . PHE A 1 94 ? -15.410 45.639 23.052 1.00 34.14 91 PHE A N 1
ATOM 1265 C CA . PHE A 1 94 ? -14.914 44.494 22.302 1.00 32.32 91 PHE A CA 1
ATOM 1266 C C . PHE A 1 94 ? -15.874 43.320 22.435 1.00 31.86 91 PHE A C 1
ATOM 1267 O O . PHE A 1 94 ? -16.411 43.049 23.513 1.00 31.54 91 PHE A O 1
ATOM 1284 N N . ARG A 1 95 ? -16.095 42.643 21.315 1.00 31.00 92 ARG A N 1
ATOM 1285 C CA . ARG A 1 95 ? -16.938 41.461 21.263 1.00 32.63 92 ARG A CA 1
ATOM 1286 C C . ARG A 1 95 ? -16.336 40.477 20.279 1.00 28.88 92 ARG A C 1
ATOM 1287 O O . ARG A 1 95 ? -15.788 40.879 19.262 1.00 29.24 92 ARG A O 1
ATOM 1308 N N . PRO A 1 96 ? -16.448 39.179 20.567 1.00 28.20 93 PRO A N 1
ATOM 1309 C CA . PRO A 1 96 ? -15.930 38.185 19.622 1.00 28.72 93 PRO A CA 1
ATOM 1310 C C . PRO A 1 96 ? -16.787 38.116 18.367 1.00 27.15 93 PRO A C 1
ATOM 1311 O O . PRO A 1 96 ? -17.897 38.649 18.293 1.00 29.53 93 PRO A O 1
ATOM 1322 N N . LYS A 1 97 ? -16.236 37.432 17.363 1.00 30.91 94 LYS A N 1
ATOM 1323 C CA . LYS A 1 97 ? -16.894 37.301 16.067 1.00 31.80 94 LYS A CA 1
ATOM 1324 C C . LYS A 1 97 ? -18.331 36.812 16.207 1.00 31.41 94 LYS A C 1
ATOM 1325 O O . LYS A 1 97 ? -19.252 37.376 15.604 1.00 31.47 94 LYS A O 1
ATOM 1337 N N . GLN A 1 98 ? -18.541 35.752 16.994 1.00 33.20 95 GLN A N 1
ATOM 1338 C CA . GLN A 1 98 ? -19.873 35.168 17.120 1.00 33.81 95 GLN A CA 1
ATOM 1339 C C . GLN A 1 98 ? -20.883 36.166 17.676 1.00 32.36 95 GLN A C 1
ATOM 1340 O O . GLN A 1 98 ? -22.068 36.113 17.321 1.00 32.21 95 GLN A O 1
ATOM 1354 N N . SER A 1 99 ? -20.441 37.072 18.552 1.00 31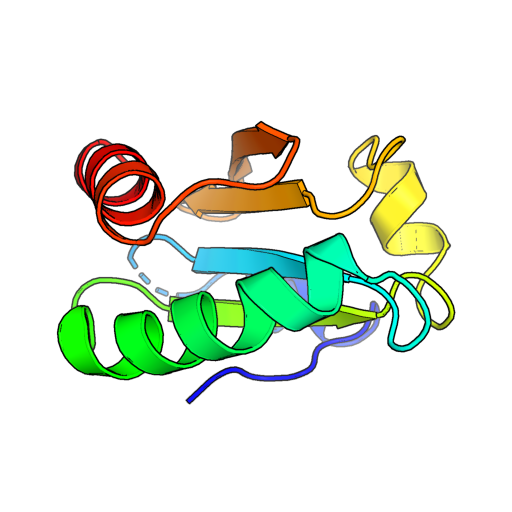.17 96 SER A N 1
ATOM 1355 C CA . SER A 1 99 ? -21.355 38.041 19.144 1.00 30.16 96 SER A CA 1
ATOM 1356 C C . SER A 1 99 ? -21.776 39.095 18.129 1.00 30.07 96 SER A C 1
ATOM 1357 O O . SER A 1 99 ? -22.953 39.468 18.062 1.00 31.79 96 SER A O 1
ATOM 1365 N N . ILE A 1 100 ? -20.826 39.592 17.335 1.00 27.96 97 ILE A N 1
ATOM 1366 C CA . ILE A 1 100 ? -21.159 40.551 16.288 1.00 26.18 97 ILE A CA 1
ATOM 1367 C C . ILE A 1 100 ? -22.112 39.915 15.282 1.00 26.67 97 ILE A C 1
ATOM 1368 O O . ILE A 1 100 ? -23.120 40.512 14.889 1.00 26.78 97 ILE A O 1
ATOM 1384 N N . THR A 1 101 ? -21.806 38.687 14.854 1.00 28.07 98 THR A N 1
ATOM 1385 C CA . THR A 1 101 ? -22.673 37.992 13.908 1.00 31.43 98 THR A CA 1
ATOM 1386 C C . THR A 1 101 ? -24.087 37.857 14.460 1.00 30.61 98 THR A C 1
ATOM 1387 O O . THR A 1 101 ? -25.068 38.155 13.770 1.00 33.59 98 THR A O 1
ATOM 1398 N N . ALA A 1 102 ? -24.209 37.401 15.710 1.00 31.38 99 ALA A N 1
ATOM 1399 C CA . ALA A 1 102 ? -25.523 37.258 16.325 1.00 32.59 99 ALA A CA 1
ATOM 1400 C C . ALA A 1 102 ? -26.303 38.563 16.272 1.00 33.69 99 ALA A C 1
ATOM 1401 O O . ALA A 1 102 ? -27.518 38.565 16.037 1.00 37.28 99 ALA A O 1
ATOM 1408 N N . SER A 1 103 ? -25.620 39.689 16.490 1.00 28.15 100 SER A N 1
ATOM 1409 C CA . SER A 1 103 ? -26.297 40.979 16.450 1.00 31.18 100 SER A CA 1
ATOM 1410 C C . SER A 1 103 ? -26.717 41.338 15.031 1.00 30.31 100 SER A C 1
ATOM 1411 O O . SER A 1 103 ? -27.836 41.816 14.813 1.00 33.53 100 SER A O 1
ATOM 1419 N N . ILE A 1 104 ? -25.832 41.123 14.051 1.00 29.90 101 ILE A N 1
ATOM 1420 C CA . ILE A 1 104 ? -26.170 41.445 12.667 1.00 30.44 101 ILE A CA 1
ATOM 1421 C C . ILE A 1 104 ? -27.341 40.593 12.199 1.00 32.54 101 ILE A C 1
ATOM 1422 O O . ILE A 1 104 ? -28.236 41.073 11.492 1.00 35.98 101 ILE A O 1
ATOM 1438 N N . GLU A 1 105 ? -27.306 39.311 12.538 1.00 34.04 102 GLU A N 1
ATOM 1439 C CA . GLU A 1 105 ? -28.388 38.401 12.167 1.00 41.91 102 GLU A CA 1
ATOM 1440 C C . GLU A 1 105 ? -29.777 38.959 12.526 1.00 40.53 102 GLU A C 1
ATOM 1441 O O . GLU A 1 105 ? -30.716 38.810 11.754 1.00 41.68 102 GLU A O 1
ATOM 1453 N N . LYS A 1 106 ? -29.915 39.577 13.696 1.00 39.47 103 LYS A N 1
ATOM 1454 C CA . LYS A 1 106 ? -31.165 40.209 14.103 1.00 44.34 103 LYS A CA 1
ATOM 1455 C C . LYS A 1 106 ? -31.673 41.376 13.226 1.00 48.28 103 LYS A C 1
ATOM 1456 O O . LYS A 1 106 ? -32.890 41.537 13.148 1.00 51.07 103 LYS A O 1
ATOM 1463 N N . HIS A 1 107 ? -30.754 42.210 12.690 1.00 50.97 104 HIS A N 1
ATOM 1464 C CA . HIS A 1 107 ? -30.983 43.415 11.851 1.00 55.88 104 HIS A CA 1
ATOM 1465 C C . HIS A 1 107 ? -31.464 44.571 12.726 1.00 52.66 104 HIS A C 1
ATOM 1466 O O . HIS A 1 107 ? -30.820 44.920 13.716 1.00 48.45 104 HIS A O 1
#

InterPro domains:
  IPR005746 Thioredoxin [PIRSF000077] (1-104)
  IPR005746 Thioredoxin [TIGR01068] (6-104)
  IPR013766 Thioredoxin domain [PF00085] (2-102)
  IPR013766 Thioredoxin domain [PS51352] (1-105)
  IPR017937 Thioredoxin, conserved site [PS00194] (22-40)
  IPR036249 Thioredoxin-like superfamily [SSF52833] (3-104)

B-factor: mean 45.57, std 17.28, range [24.27, 150.74]

Nearest PDB structures (foldseek):
  6gn9-assembly1_A  TM=1.010E+00  e=9.012E-23  Clostridium acetobutylicum ATCC 824
  2o7k-assembly1_A  TM=9.824E-01  e=2.882E-15  Staphylococcus aureus
  2o87-assembly1_A  TM=9.828E-01  e=1.412E-14  Staphylococcus aureus
  2voc-assembly1_B  TM=9.583E-01  e=4.073E-14  Bacillus subtilis subsp. subtilis str. 168
  2voc-assembly1_A  TM=9.558E-01  e=6.059E-14  Bacillus subtilis subsp. subtilis str. 168

Sequence (102 aa):
MVKEINESIFDEEIKTEPVIVDFWAPWCGPCKMLGPIIDELSEDLDGKAKFTKVNVDENPGIASKFGIASIPTVMIFKDGNPVETLVGFRPKQSITASIEKH

Organism: Clostridium acetobutylicum (strain ATCC 824 / DSM 792 / JCM 1419 / IAM 19013 / LMG 5710 / NBRC 13948 / NRRL B-527 / VKM B-1787 / 2291 / W) (NCBI:txid272562)

Solvent-accessible surface area: 5219 Å² total; per-residue (Å²): 180,30,43,94,7,67,66,99,68,18,77,73,43,11,65,90,101,2,2,0,0,1,0,58,0,65,161,13,36,68,2,112,117,0,18,84,25,0,74,90,3,8,73,88,17,112,64,143,6,57,6,0,24,0,22,24,78,132,14,91,49,10,13,86,144,40,57,19,107,59,36,4,2,1,3,0,2,48,137,32,92,66,68,74,68,10,76,26,97,65,74,35,130,38,0,26,54,23,7,118,107,93

Radius of gyration: 12.12 Å; Cα contacts (8 Å, |Δi|>4): 180; chains: 1; bounding box: 29×30×23 Å

Secondary structure (DSSP, 8-state):
--EE--HHHHHHHH----EEEEEE-TT-HHHHHHHHHHHHHHHHTTTT-EEEEEETTT-HHHHHHTT--SSSEEEEEETTEEEEEEES---HHHHHHHHHH-